Protein AF-A0A2T8KML7-F1 (afdb_monomer)

Solvent-accessible surface area (backbone atoms only — not comparable to full-atom values): 2905 Å² total; per-residue (Å²): 109,68,70,70,36,61,41,94,50,102,69,76,42,37,82,64,28,70,55,47,53,58,52,52,50,49,54,52,49,50,47,55,46,38,59,63,70,38,64,35,46,91,83,72,71,37,93,46,63

Mean predicted aligned error: 8.72 Å

InterPro domains:
  IPR036854 Photosystem II protein D1/D2 superfamily [SSF81483] (2-48)
  IPR055266 Photosystem II protein D1/D2 [PTHR33149] (16-48)

Radius of gyration: 17.19 Å; Cα contacts (8 Å, |Δi|>4): 33; chains: 1; bounding box: 35×12×45 Å

Sequence (49 aa):
MDDWLRRDRFVFIGWSGLLLFPCAYFALGGWFTGTTFVTSWYTHGLASS

Foldseek 3Di:
DQCVQQPDDPDRQGPVNVVVVVVVCCVVVVVVCCQPPNACCVPPVDGRD

Secondary structure (DSSP, 8-state):
-HHHHTS--SS--HHHHHHHHHHHHHHHHHHHHHHHH--BHHHHSB---

Organism: NCBI:txid206008

Structure (mmCIF, N/CA/C/O backbone):
data_AF-A0A2T8KML7-F1
#
_entry.id   AF-A0A2T8KML7-F1
#
loop_
_atom_site.group_PDB
_atom_site.id
_atom_site.type_symbol
_atom_site.label_atom_id
_atom_site.label_alt_id
_atom_site.label_comp_id
_atom_site.label_asym_id
_atom_site.label_entity_id
_atom_site.label_seq_id
_atom_site.pdbx_PDB_ins_code
_atom_site.Cartn_x
_atom_site.Cartn_y
_atom_site.Cartn_z
_atom_site.occupancy
_atom_site.B_iso_or_equiv
_atom_site.auth_seq_id
_atom_site.auth_comp_id
_atom_site.auth_asym_id
_atom_site.auth_atom_id
_atom_site.pdbx_PDB_model_num
ATOM 1 N N . MET A 1 1 ? -6.363 4.165 24.821 1.00 62.56 1 MET A N 1
ATOM 2 C CA . MET A 1 1 ? -5.916 4.146 23.409 1.00 62.56 1 MET A CA 1
ATOM 3 C C . MET A 1 1 ? -6.581 2.997 22.658 1.00 62.56 1 MET A C 1
ATOM 5 O O . MET A 1 1 ? -7.175 3.259 21.622 1.00 62.56 1 MET A O 1
ATOM 9 N N . ASP A 1 2 ? -6.608 1.784 23.221 1.00 71.19 2 ASP A N 1
ATOM 10 C CA . ASP A 1 2 ? -7.408 0.641 22.739 1.00 71.19 2 ASP A CA 1
ATOM 11 C C . ASP A 1 2 ? -8.886 0.939 22.473 1.00 71.19 2 ASP A C 1
ATOM 13 O O . ASP A 1 2 ? -9.380 0.639 21.387 1.00 71.19 2 ASP A O 1
ATOM 17 N N . ASP A 1 3 ? -9.577 1.582 23.419 1.00 71.81 3 ASP A N 1
ATOM 18 C CA . ASP A 1 3 ? -10.996 1.931 23.266 1.00 71.81 3 ASP A CA 1
ATOM 19 C C . ASP A 1 3 ? -11.266 2.799 22.041 1.00 71.81 3 ASP A C 1
ATOM 21 O O . ASP A 1 3 ? -12.278 2.635 21.370 1.00 71.81 3 ASP A O 1
ATOM 25 N N . TRP A 1 4 ? -10.345 3.706 21.712 1.00 73.44 4 TRP A N 1
ATOM 26 C CA . TRP 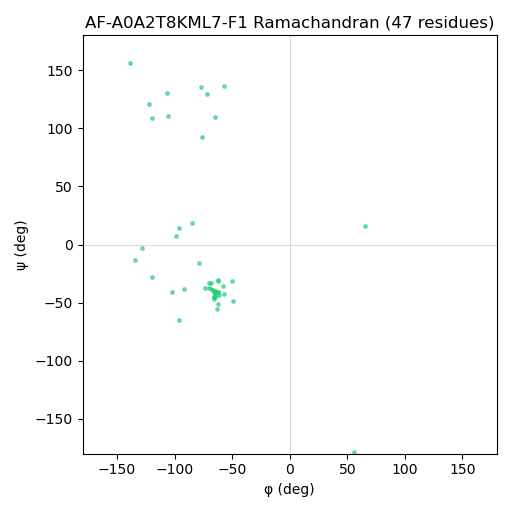A 1 4 ? -10.465 4.550 20.527 1.00 73.44 4 TRP A CA 1
ATOM 27 C C . TRP A 1 4 ? -10.200 3.760 19.241 1.00 73.44 4 TRP A C 1
ATOM 29 O O . TRP A 1 4 ? -10.879 3.951 18.233 1.00 73.44 4 TRP A O 1
ATOM 39 N N . LEU A 1 5 ? -9.247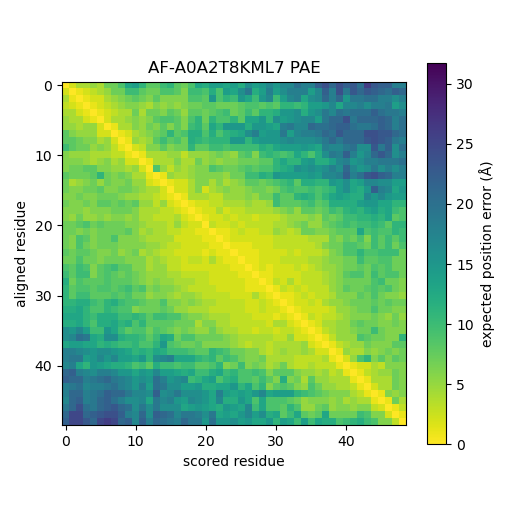 2.831 19.292 1.00 66.69 5 LEU A N 1
ATOM 40 C CA . LEU A 1 5 ? -8.820 2.021 18.158 1.00 66.69 5 LEU A CA 1
ATOM 41 C C . LEU A 1 5 ? -9.871 0.990 17.731 1.00 66.69 5 LEU A C 1
ATOM 43 O O . LEU A 1 5 ? -10.011 0.692 16.541 1.00 66.69 5 LEU A O 1
ATOM 47 N N . ARG A 1 6 ? -10.619 0.469 18.707 1.00 71.69 6 ARG A N 1
ATOM 48 C CA . ARG A 1 6 ? -11.685 -0.520 18.528 1.00 71.69 6 ARG A CA 1
ATOM 49 C C . ARG A 1 6 ? -13.085 0.097 18.503 1.00 71.69 6 ARG A C 1
ATOM 51 O O . ARG A 1 6 ? -14.060 -0.648 18.479 1.00 71.69 6 ARG A O 1
ATOM 58 N N . ARG A 1 7 ? -13.205 1.433 18.489 1.00 77.62 7 ARG A N 1
ATOM 59 C CA . ARG A 1 7 ? -14.511 2.083 18.326 1.00 77.62 7 ARG A CA 1
ATOM 60 C C . ARG A 1 7 ? -15.176 1.617 17.041 1.00 77.62 7 ARG A C 1
ATOM 62 O O . ARG A 1 7 ? -14.538 1.588 15.986 1.00 77.62 7 ARG A O 1
ATOM 69 N N . ASP A 1 8 ? -16.466 1.329 17.154 1.00 71.25 8 ASP A N 1
ATOM 70 C CA . ASP A 1 8 ? -17.319 1.036 16.015 1.00 71.25 8 ASP A CA 1
ATOM 71 C C . ASP A 1 8 ? -17.423 2.299 15.150 1.00 71.25 8 ASP A C 1
ATOM 73 O O . ASP A 1 8 ? -17.911 3.352 15.567 1.00 71.25 8 ASP A O 1
ATOM 77 N N . ARG A 1 9 ? -16.796 2.230 13.984 1.00 77.12 9 ARG A N 1
ATOM 78 C CA . ARG A 1 9 ? -16.624 3.309 13.014 1.00 77.12 9 ARG A CA 1
ATOM 79 C C . ARG A 1 9 ? -16.851 2.690 11.647 1.00 77.12 9 ARG A C 1
ATOM 81 O O . ARG A 1 9 ? -16.562 1.513 11.462 1.00 77.12 9 ARG A O 1
ATOM 88 N N . PHE A 1 10 ? -17.221 3.510 10.666 1.00 72.94 10 PHE A N 1
ATOM 89 C CA . PHE A 1 10 ? -17.430 3.066 9.281 1.00 72.94 10 PHE A CA 1
ATOM 90 C C . PHE A 1 10 ? -16.266 2.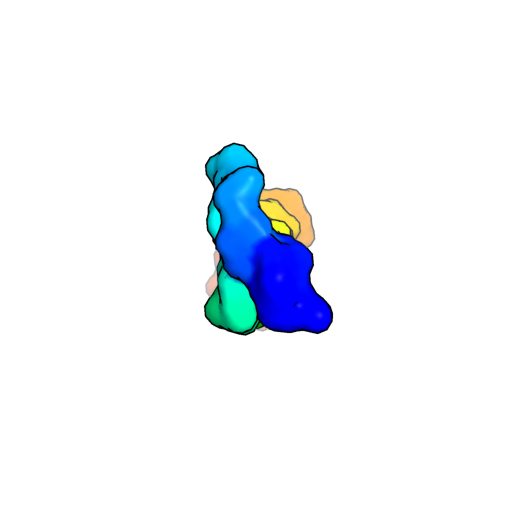234 8.700 1.00 72.94 1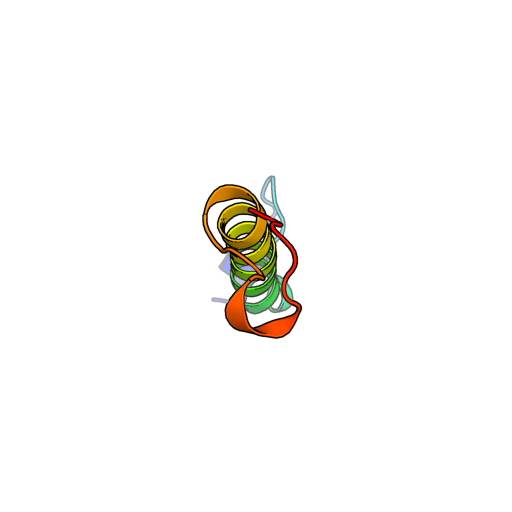0 PHE A C 1
ATOM 92 O O . PHE A 1 10 ? -16.482 1.332 7.901 1.00 72.94 10 PHE A O 1
ATOM 99 N N . VAL A 1 11 ? -15.033 2.503 9.138 1.00 70.88 11 VAL A N 1
ATOM 100 C CA . VAL A 1 11 ? -13.858 1.681 8.836 1.00 70.88 11 VAL A CA 1
ATOM 101 C C . VAL A 1 11 ? -13.248 1.217 10.146 1.00 70.88 11 VAL A C 1
ATOM 103 O O . VAL A 1 11 ? -12.838 2.046 10.947 1.00 70.88 11 VAL A O 1
ATOM 106 N N . PHE A 1 12 ? -13.131 -0.083 10.382 1.00 78.44 12 PHE A N 1
ATOM 107 C CA . PHE A 1 12 ? -12.445 -0.591 11.567 1.00 78.44 12 PHE A CA 1
ATOM 108 C C . PHE A 1 12 ? -10.924 -0.380 11.437 1.00 78.4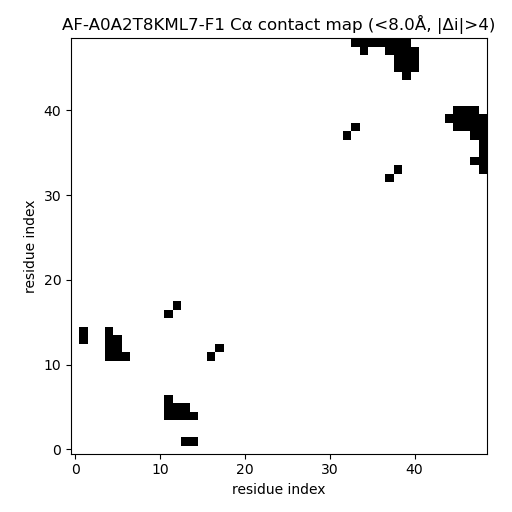4 12 PHE A C 1
ATOM 110 O O . PHE A 1 12 ? -10.343 -0.709 10.409 1.00 78.44 12 PHE A O 1
ATOM 117 N N . ILE A 1 13 ? -10.271 0.199 12.456 1.00 77.94 13 ILE A N 1
ATOM 118 C CA . ILE A 1 13 ? -8.797 0.307 12.508 1.00 77.94 13 ILE A CA 1
ATOM 119 C C . ILE A 1 13 ? -8.267 -0.858 13.329 1.00 77.94 13 ILE A C 1
ATOM 121 O O . ILE A 1 13 ? -7.618 -1.737 12.776 1.00 77.94 13 ILE A O 1
ATOM 125 N N . GLY A 1 14 ? -8.581 -0.933 14.624 1.00 83.38 14 GLY A N 1
ATOM 126 C CA . GLY A 1 14 ? -7.940 -1.912 15.501 1.00 83.38 14 GLY A CA 1
ATOM 127 C C . GLY A 1 14 ? -6.407 -1.797 15.488 1.00 83.38 14 GLY A C 1
ATOM 128 O O . GLY A 1 14 ? -5.818 -0.941 14.829 1.00 83.38 14 GLY A O 1
ATOM 129 N N . TRP A 1 15 ? -5.724 -2.666 16.229 1.00 76.56 15 TRP A N 1
ATOM 130 C CA . TRP A 1 15 ? -4.255 -2.629 16.292 1.00 76.56 15 TRP A CA 1
ATOM 131 C C . TRP A 1 15 ? -3.596 -3.020 14.972 1.00 76.56 15 TRP A C 1
ATOM 133 O O . TRP A 1 15 ? -2.572 -2.456 14.599 1.00 76.56 15 TRP A O 1
ATOM 143 N N . SER A 1 16 ? -4.228 -3.924 14.223 1.00 80.62 16 SER A N 1
ATOM 144 C CA . SER A 1 16 ? -3.784 -4.328 12.891 1.00 80.62 16 SER A CA 1
ATOM 145 C C . SER A 1 16 ? -3.933 -3.210 11.860 1.00 80.62 16 SER A C 1
ATOM 147 O O . SER A 1 16 ? -3.044 -3.037 11.032 1.00 80.62 16 SER A O 1
ATOM 149 N N . GLY A 1 17 ? -5.000 -2.407 11.921 1.00 78.50 17 GLY A N 1
ATOM 150 C CA . GLY A 1 17 ? -5.228 -1.295 10.997 1.00 78.50 17 GLY A CA 1
ATOM 151 C C . GLY A 1 17 ? -4.148 -0.227 11.066 1.00 78.50 17 GLY A C 1
ATOM 152 O O . GLY A 1 17 ? -3.832 0.384 10.052 1.00 78.50 17 GLY A O 1
ATOM 153 N N . LEU A 1 18 ? -3.527 -0.035 12.230 1.00 80.12 18 LEU A N 1
ATOM 154 C CA . LEU A 1 18 ? -2.472 0.962 12.405 1.00 80.12 18 LEU A CA 1
ATOM 155 C C . LEU A 1 18 ? -1.249 0.669 11.520 1.00 80.12 18 LEU A C 1
ATOM 157 O O . LEU A 1 18 ? -0.619 1.600 11.036 1.00 80.12 18 LEU A O 1
ATOM 161 N N . LEU A 1 19 ? -0.967 -0.608 11.246 1.00 82.06 19 LEU A N 1
ATOM 162 C CA . LEU A 1 19 ? 0.048 -1.032 10.279 1.00 82.06 19 LEU A CA 1
ATOM 163 C C . LEU A 1 19 ? -0.551 -1.245 8.875 1.00 82.06 19 LEU A C 1
ATOM 165 O O . LEU A 1 19 ? 0.064 -0.891 7.872 1.00 82.06 19 LEU A O 1
ATOM 169 N N . LEU A 1 20 ? -1.770 -1.789 8.792 1.00 84.44 20 LEU A N 1
ATOM 170 C CA . LEU A 1 20 ? -2.427 -2.134 7.529 1.00 84.44 20 LEU A CA 1
ATOM 171 C C . LEU A 1 20 ? -2.735 -0.901 6.671 1.00 84.44 20 LEU A C 1
ATOM 173 O O . LEU A 1 20 ? -2.468 -0.928 5.476 1.00 84.44 20 LEU A O 1
ATOM 177 N N . PHE A 1 21 ? -3.266 0.180 7.251 1.00 84.69 21 PHE A N 1
ATOM 178 C CA . PHE A 1 21 ? -3.590 1.404 6.510 1.00 84.69 21 PHE A CA 1
ATOM 179 C C . PHE A 1 21 ? -2.364 2.067 5.873 1.00 84.69 21 PHE A C 1
ATOM 181 O O . PHE A 1 21 ? -2.414 2.319 4.668 1.00 84.69 21 PHE A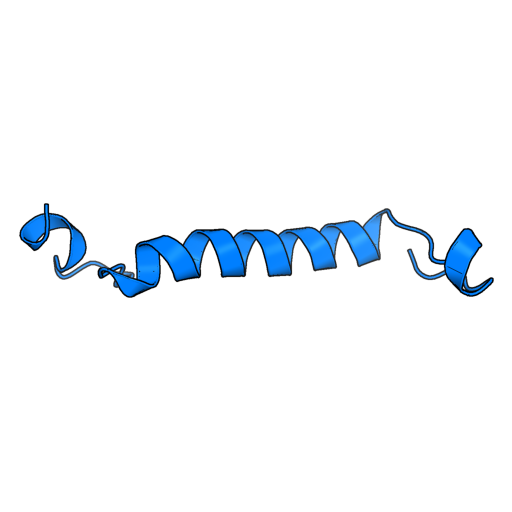 O 1
A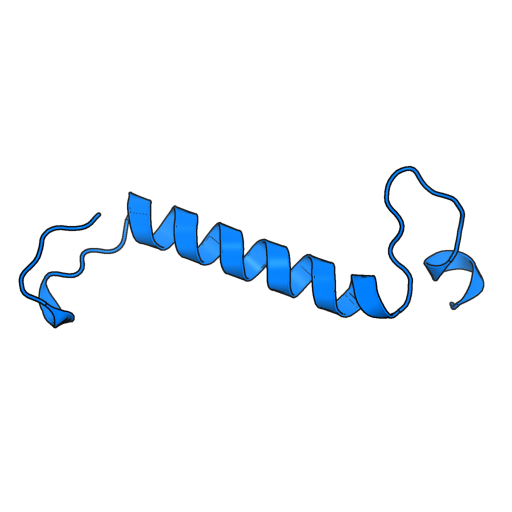TOM 188 N N . PRO A 1 22 ? -1.257 2.325 6.598 1.00 84.19 22 PRO A N 1
ATOM 189 C CA . PRO A 1 22 ? -0.072 2.905 5.976 1.00 84.19 22 PRO A CA 1
ATOM 190 C C . PRO A 1 22 ? 0.590 1.953 4.974 1.00 84.19 22 PRO A C 1
ATOM 192 O O . PRO A 1 22 ? 0.984 2.406 3.902 1.00 84.19 22 PRO A O 1
ATOM 195 N N . CYS A 1 23 ? 0.662 0.645 5.250 1.00 88.38 23 CYS A N 1
ATOM 196 C CA . CYS A 1 23 ? 1.231 -0.312 4.297 1.00 88.38 23 CYS A CA 1
ATOM 197 C C . CYS A 1 23 ? 0.390 -0.436 3.021 1.00 88.38 23 CYS A C 1
ATOM 199 O O . CYS A 1 23 ? 0.943 -0.398 1.925 1.00 88.38 23 CYS A O 1
ATOM 201 N N . ALA A 1 24 ? -0.936 -0.544 3.138 1.00 84.19 24 ALA A N 1
ATOM 202 C CA . ALA A 1 24 ? -1.827 -0.635 1.984 1.00 84.19 24 ALA A CA 1
ATOM 203 C C . ALA A 1 24 ? -1.807 0.655 1.155 1.00 84.19 24 ALA A C 1
ATOM 205 O O . ALA A 1 24 ? -1.750 0.595 -0.072 1.00 84.19 24 ALA A O 1
ATOM 206 N N . TYR A 1 25 ? -1.794 1.817 1.815 1.00 86.12 25 TYR A N 1
ATOM 207 C CA . TYR A 1 25 ? -1.710 3.106 1.136 1.00 86.12 25 TYR A CA 1
ATOM 208 C C . TYR A 1 25 ? -0.379 3.282 0.402 1.00 86.12 25 TYR A C 1
ATOM 210 O O . TYR A 1 25 ? -0.371 3.704 -0.750 1.00 86.12 25 TYR A O 1
ATOM 218 N N . PHE A 1 26 ? 0.744 2.918 1.026 1.00 84.12 26 PHE A N 1
ATOM 219 C CA . PHE A 1 26 ? 2.057 3.038 0.396 1.00 84.12 26 PHE A CA 1
ATOM 220 C C . PHE A 1 26 ? 2.250 2.031 -0.744 1.00 84.12 26 PHE A C 1
ATOM 222 O O . PHE A 1 26 ? 2.817 2.383 -1.772 1.00 84.12 26 PHE A O 1
ATOM 229 N N . ALA A 1 27 ? 1.737 0.804 -0.610 1.00 86.19 27 ALA A N 1
ATOM 230 C CA . ALA A 1 27 ? 1.785 -0.195 -1.676 1.00 86.19 27 ALA A CA 1
ATOM 231 C C . ALA A 1 27 ? 0.945 0.225 -2.893 1.00 86.19 27 ALA A C 1
ATOM 233 O O . ALA A 1 27 ? 1.436 0.187 -4.020 1.00 86.19 27 ALA A O 1
ATOM 234 N N . LEU A 1 28 ? -0.295 0.682 -2.675 1.00 89.56 28 LEU A N 1
ATOM 235 C CA . LEU A 1 28 ? -1.145 1.191 -3.754 1.00 89.56 28 LEU A CA 1
ATOM 236 C C . LEU A 1 28 ? -0.580 2.477 -4.358 1.00 89.56 28 LEU A C 1
ATOM 238 O O . LEU A 1 28 ? -0.504 2.596 -5.576 1.00 89.56 28 LEU A O 1
ATOM 242 N N . GLY A 1 29 ? -0.142 3.422 -3.528 1.00 88.94 29 GLY A N 1
ATOM 243 C CA . GLY A 1 29 ? 0.465 4.670 -3.983 1.00 88.94 29 GLY A CA 1
ATOM 244 C C . GLY A 1 29 ? 1.755 4.438 -4.769 1.00 88.94 29 GLY A C 1
ATOM 245 O O . GLY A 1 29 ? 1.957 5.058 -5.810 1.00 88.94 29 GLY A O 1
ATOM 246 N N . GLY A 1 30 ? 2.600 3.509 -4.318 1.00 86.38 30 GLY A N 1
ATOM 247 C CA . GLY A 1 30 ? 3.831 3.112 -4.996 1.00 86.38 30 GLY A CA 1
ATOM 248 C C . GLY A 1 30 ? 3.568 2.442 -6.341 1.00 86.38 30 GLY A C 1
ATOM 249 O O . GLY A 1 30 ? 4.249 2.763 -7.309 1.00 86.38 30 GLY A O 1
ATOM 250 N N . TRP A 1 31 ? 2.540 1.592 -6.436 1.00 86.94 31 TRP A N 1
ATOM 251 C CA . TRP A 1 31 ? 2.100 1.042 -7.718 1.00 86.94 31 TRP A CA 1
ATOM 252 C C . TRP A 1 31 ? 1.609 2.151 -8.638 1.00 86.94 31 TRP A C 1
ATOM 254 O O . TRP A 1 31 ? 2.142 2.291 -9.732 1.00 86.94 31 TRP A O 1
ATOM 264 N N . PHE A 1 32 ? 0.635 2.957 -8.204 1.00 82.38 32 PHE A N 1
ATOM 265 C CA . PHE A 1 32 ? 0.075 4.012 -9.047 1.00 82.38 32 PHE A CA 1
ATOM 266 C C . PHE A 1 32 ? 1.154 4.972 -9.532 1.00 82.38 32 PHE A C 1
ATOM 268 O O . PHE A 1 32 ? 1.161 5.297 -10.710 1.00 82.38 32 PHE A O 1
ATOM 275 N N . THR A 1 33 ? 2.091 5.368 -8.667 1.00 85.69 33 THR A N 1
ATOM 276 C CA . THR A 1 33 ? 3.236 6.213 -9.043 1.00 85.69 33 THR A CA 1
ATOM 277 C C . THR A 1 33 ? 4.175 5.481 -10.004 1.00 85.69 33 THR A C 1
ATOM 279 O O . THR A 1 33 ? 4.650 6.067 -10.974 1.00 85.69 33 THR A O 1
ATOM 282 N N . GLY A 1 34 ? 4.420 4.193 -9.759 1.00 81.25 34 GLY A N 1
ATOM 283 C CA . GLY A 1 34 ? 5.260 3.336 -10.586 1.00 81.25 34 GLY A CA 1
ATOM 284 C C . GLY A 1 34 ? 4.734 3.170 -12.010 1.00 81.25 34 GLY A C 1
ATOM 285 O O . GLY A 1 34 ? 5.512 3.244 -12.948 1.00 81.25 34 GLY A O 1
ATOM 286 N N . THR A 1 35 ? 3.419 3.011 -12.160 1.00 81.56 35 THR A N 1
ATOM 287 C CA . THR A 1 35 ? 2.715 2.886 -13.446 1.00 81.56 35 THR A CA 1
ATOM 288 C C . THR A 1 35 ? 2.121 4.197 -13.953 1.00 81.56 35 THR A C 1
ATOM 290 O O . THR A 1 35 ? 1.248 4.168 -14.815 1.00 81.56 35 THR A O 1
ATOM 293 N N . THR A 1 36 ? 2.514 5.343 -13.398 1.00 77.38 36 THR A N 1
ATOM 294 C CA . THR A 1 36 ? 2.266 6.630 -14.075 1.00 77.38 36 THR A CA 1
ATOM 295 C C . THR A 1 36 ? 3.533 7.408 -14.409 1.00 77.38 36 THR A C 1
ATOM 297 O O . THR A 1 36 ? 3.522 8.196 -15.356 1.00 77.38 36 THR A O 1
ATOM 300 N N . PHE A 1 37 ? 4.616 7.238 -13.644 1.00 76.88 37 PHE A N 1
ATOM 301 C CA . PHE A 1 37 ? 5.795 8.096 -13.756 1.00 76.88 37 PHE A CA 1
ATOM 302 C C . PHE A 1 37 ? 7.134 7.351 -13.785 1.00 76.88 37 PHE A C 1
ATOM 304 O O . PHE A 1 37 ? 8.149 7.974 -14.107 1.00 76.88 37 PHE A O 1
ATOM 311 N N . VAL A 1 38 ? 7.192 6.057 -13.448 1.00 71.56 38 VAL A N 1
ATOM 312 C CA . VAL A 1 38 ? 8.473 5.343 -13.306 1.00 71.56 38 VAL A CA 1
ATOM 313 C C . VAL A 1 38 ? 8.704 4.415 -14.487 1.00 71.56 38 VAL A C 1
ATOM 315 O O . VAL A 1 38 ? 8.085 3.370 -14.606 1.00 71.56 38 VAL A O 1
ATOM 318 N N . THR A 1 39 ? 9.681 4.763 -15.323 1.00 74.06 39 THR A N 1
ATOM 319 C CA . THR A 1 39 ? 10.090 3.926 -16.455 1.00 74.06 39 THR A CA 1
ATOM 320 C C . THR A 1 39 ? 10.958 2.739 -16.030 1.00 74.06 39 THR A C 1
ATOM 322 O O . THR A 1 39 ? 11.927 2.887 -15.285 1.00 74.06 39 THR A O 1
ATOM 325 N N . SER A 1 40 ? 10.671 1.557 -16.577 1.00 77.50 40 SER A N 1
ATOM 326 C CA . SER A 1 40 ? 11.498 0.346 -16.41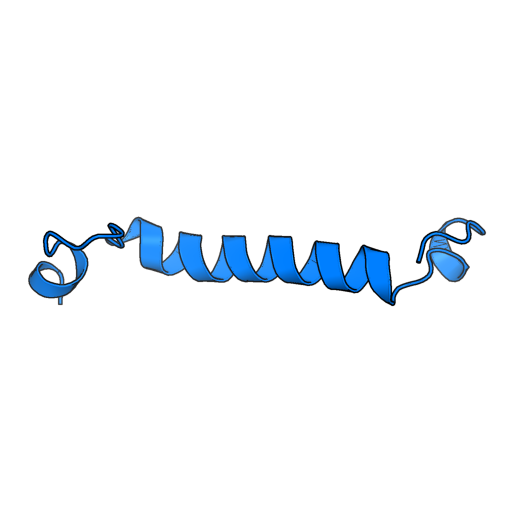6 1.00 77.50 40 SER A CA 1
ATOM 327 C C . SER A 1 40 ? 12.660 0.245 -17.424 1.00 77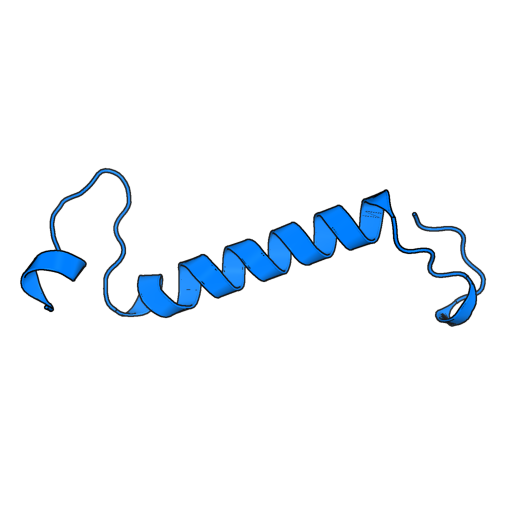.50 40 SER A C 1
ATOM 329 O O . SER A 1 40 ? 13.231 -0.829 -17.633 1.00 77.50 40 SER A O 1
ATOM 331 N N . TRP A 1 41 ? 13.048 1.361 -18.051 1.00 71.00 41 TRP A N 1
ATOM 332 C CA . TRP A 1 41 ? 14.096 1.408 -19.076 1.00 71.00 41 TRP A CA 1
ATOM 333 C C . TRP A 1 41 ? 15.473 0.965 -18.565 1.00 71.00 41 TRP A C 1
ATOM 335 O O . TRP A 1 41 ? 16.156 0.184 -19.221 1.00 71.00 41 TRP A O 1
ATOM 345 N N . TYR A 1 42 ? 15.865 1.416 -17.372 1.00 69.94 42 TYR A N 1
ATOM 346 C CA . TYR A 1 42 ? 17.191 1.126 -16.814 1.00 69.94 42 TYR A CA 1
ATOM 347 C C . TYR A 1 42 ? 17.318 -0.270 -16.197 1.00 69.94 42 TYR A C 1
ATOM 349 O O . TYR A 1 42 ? 18.432 -0.735 -15.975 1.00 69.94 42 TYR A O 1
ATOM 357 N N . THR A 1 43 ? 16.200 -0.939 -15.918 1.00 75.38 43 THR A N 1
ATOM 358 C CA . THR A 1 43 ? 16.184 -2.282 -15.322 1.00 75.38 43 THR A CA 1
ATOM 359 C C . THR A 1 43 ? 15.900 -3.367 -16.353 1.00 75.38 43 THR A C 1
ATOM 361 O O . THR A 1 43 ? 16.549 -4.408 -16.331 1.00 75.38 43 THR A O 1
ATOM 364 N N . HIS A 1 44 ? 14.971 -3.128 -17.280 1.00 75.81 44 HIS A N 1
ATOM 365 C CA . HIS A 1 44 ? 14.507 -4.142 -18.229 1.00 75.81 44 HIS A CA 1
ATOM 366 C C . HIS A 1 44 ? 14.540 -3.690 -19.696 1.00 75.81 44 HIS A C 1
ATOM 368 O O . HIS A 1 44 ? 14.213 -4.488 -20.570 1.00 75.81 44 HIS A O 1
ATOM 374 N N . GLY A 1 45 ? 14.911 -2.438 -19.998 1.00 78.06 45 GLY A N 1
ATOM 375 C CA . GLY A 1 45 ? 14.851 -1.900 -21.366 1.00 78.06 45 GLY A CA 1
ATOM 376 C C . GLY A 1 45 ? 13.422 -1.784 -21.910 1.00 78.06 45 GLY A C 1
ATOM 377 O O . GLY A 1 45 ? 13.223 -1.661 -23.116 1.00 78.06 45 GLY A O 1
ATOM 378 N N . LEU A 1 46 ? 12.421 -1.847 -21.025 1.00 72.69 46 LEU A N 1
ATOM 379 C CA . LEU A 1 46 ? 11.004 -1.780 -21.366 1.00 72.69 46 LEU A CA 1
ATOM 380 C C . LEU A 1 46 ? 10.438 -0.426 -20.946 1.00 72.69 46 LEU A C 1
ATOM 382 O O . LEU A 1 46 ? 10.606 0.007 -19.804 1.00 72.69 46 LEU A O 1
ATOM 386 N N . ALA A 1 47 ? 9.731 0.226 -21.866 1.00 65.44 47 ALA A N 1
ATOM 387 C CA . ALA A 1 47 ? 8.914 1.384 -21.546 1.00 65.44 47 ALA A CA 1
ATOM 388 C C . ALA A 1 47 ? 7.632 0.898 -20.858 1.00 65.44 47 ALA A C 1
ATOM 390 O O . ALA A 1 47 ? 6.657 0.536 -21.508 1.00 65.44 47 ALA A O 1
ATOM 391 N N . SER A 1 48 ? 7.669 0.850 -19.532 1.00 66.81 48 SER A N 1
ATOM 392 C CA . SER A 1 48 ? 6.485 0.724 -18.688 1.00 66.81 48 SER A CA 1
ATOM 393 C C . SER A 1 48 ? 6.488 1.960 -17.818 1.00 66.81 48 SER A C 1
ATOM 395 O O . SER A 1 48 ? 7.408 2.089 -17.016 1.00 66.81 48 SER A O 1
ATOM 397 N N . SER A 1 49 ? 5.560 2.878 -18.075 1.00 53.38 49 SER A N 1
ATOM 398 C CA . SER A 1 49 ? 5.387 4.136 -17.353 1.00 53.38 49 SER A CA 1
ATOM 399 C C . SER A 1 49 ? 4.076 4.144 -16.636 1.00 53.38 49 SER A C 1
ATOM 401 O O . SER A 1 49 ? 3.077 3.699 -17.249 1.00 53.38 49 SER A O 1
#

Nearest PDB structures (foldseek):
  7oui-assembly1_d  TM=9.983E-01  e=6.390E-06  Arabidopsis thaliana
  8r2i-assembly1_D  TM=9.934E-01  e=6.390E-06  Chlamydomonas reinhardtii
  8bd3-assembly1_d  TM=9.977E-01  e=7.433E-06  Chlorella ohadii
  6kad-assembly1_D  TM=9.836E-01  e=1.360E-05  Chlamydomonas reinhardtii
  8xlp-assembly1_D  TM=1.000E+00  e=2.141E-05  Rhodomonas salina

pLDDT: mean 77.46, std 7.46, range [53.38, 89.56]